Protein AF-A0A9W8S3S6-F1 (afdb_monomer_lite)

Foldseek 3Di:
DLVDDPPQDPDDPSNVVSVVVSLVVLVVVLVVLLVCLVVDPDLVSLVVSLVSCLVNVLSDQDPVVLVSSVVSLVVCCVRVVPPCVVVNVVSVVSNVVVD

pLDDT: mean 75.8, std 9.25, range [45.88, 86.5]

Secondary structure (DSSP, 8-state):
--S--TTS--SSHHHHHHHHHHHHHHHHHHHHHHHHHHH---HHHHHHHHHHHHHHGGG---HHHHHHHHHHHHHHHHHH----HHHHHHHHHHHHTT-

Organism: NCBI:txid1237075

Radius of gyration: 14.69 Å; chains: 1; bounding box: 30×27×39 Å

Sequence (99 aa):
MLVHDPRMPKVGAQYLESQKKTKEQILYYLRMLCGLACASPVPPARGVTCLAVSLFGAWITSRAEQDAVTDVLQKVDQEDAWTTSRMQQDLKAQWNDHD

Structure (mmCIF, N/CA/C/O backbone):
data_AF-A0A9W8S3S6-F1
#
_entry.id   AF-A0A9W8S3S6-F1
#
loop_
_atom_site.group_PDB
_atom_site.id
_atom_site.type_symbol
_atom_site.label_atom_id
_atom_site.label_alt_id
_atom_site.label_comp_id
_atom_site.label_asym_id
_atom_site.label_entity_id
_atom_site.label_seq_id
_atom_site.pdbx_PDB_ins_code
_atom_site.Cartn_x
_atom_site.Cartn_y
_atom_site.Cartn_z
_atom_site.occupancy
_atom_site.B_iso_or_equiv
_atom_site.auth_seq_id
_atom_site.auth_comp_id
_atom_site.auth_asym_id
_atom_site.auth_atom_id
_atom_site.pdbx_PDB_model_num
ATOM 1 N N . MET A 1 1 ? 5.981 12.102 11.456 1.00 45.88 1 MET A N 1
ATOM 2 C CA . MET A 1 1 ? 5.734 12.793 12.743 1.00 45.88 1 MET A CA 1
ATOM 3 C C . MET A 1 1 ? 4.243 13.123 12.956 1.00 45.88 1 MET A C 1
ATOM 5 O O . MET A 1 1 ? 3.935 14.097 13.618 1.00 45.88 1 MET A O 1
ATOM 9 N N . LEU A 1 2 ? 3.323 12.311 12.409 1.00 54.94 2 LEU A N 1
ATOM 10 C CA . LEU A 1 2 ? 1.859 12.414 12.598 1.00 54.94 2 LEU A CA 1
ATOM 11 C C . LEU A 1 2 ? 1.320 11.299 13.512 1.00 54.94 2 LEU A C 1
ATOM 13 O O . LEU A 1 2 ? 0.372 11.502 14.252 1.00 54.94 2 LEU A O 1
ATOM 17 N N . VAL A 1 3 ? 1.971 10.131 13.492 1.00 56.19 3 VAL A N 1
ATOM 18 C CA . VAL A 1 3 ? 1.621 8.954 14.310 1.00 56.19 3 VAL A CA 1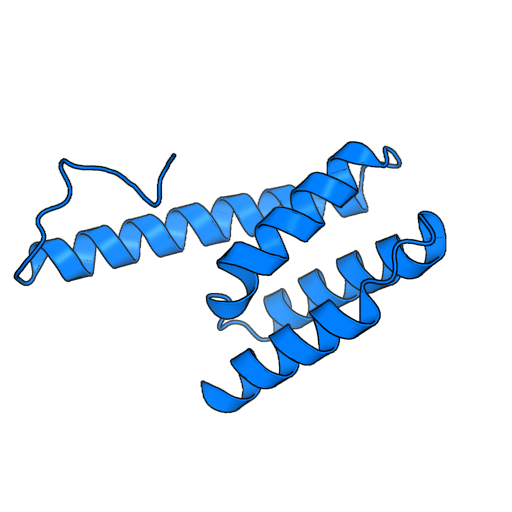
ATOM 19 C C . VAL A 1 3 ? 2.018 9.119 15.780 1.00 56.19 3 VAL A C 1
ATOM 21 O O . VAL A 1 3 ? 1.423 8.514 16.662 1.00 56.19 3 VAL A O 1
ATOM 24 N N . HIS A 1 4 ? 3.041 9.929 16.053 1.00 55.88 4 HIS A N 1
ATOM 25 C CA . HIS A 1 4 ? 3.546 10.161 17.401 1.00 55.88 4 HIS A CA 1
ATOM 26 C C . HIS A 1 4 ? 3.322 11.623 17.788 1.00 55.88 4 HIS A C 1
ATOM 28 O O . HIS A 1 4 ? 4.261 12.417 17.804 1.00 55.88 4 HIS A O 1
ATOM 34 N N . ASP A 1 5 ? 2.062 11.986 18.036 1.00 57.00 5 ASP A N 1
ATOM 35 C CA . ASP A 1 5 ? 1.712 13.262 18.656 1.00 57.00 5 ASP A CA 1
ATOM 36 C C . ASP A 1 5 ? 1.447 13.037 20.161 1.00 57.00 5 ASP A C 1
ATOM 38 O O . ASP A 1 5 ? 0.441 12.427 20.537 1.00 57.00 5 ASP A O 1
ATOM 42 N N . PRO A 1 6 ? 2.338 13.504 21.056 1.00 61.28 6 PRO A N 1
ATOM 43 C CA . PRO A 1 6 ? 2.193 13.318 22.499 1.00 61.28 6 PRO A CA 1
ATOM 44 C C . PRO A 1 6 ? 1.013 14.097 23.105 1.00 61.28 6 PRO A C 1
ATOM 46 O O . PRO A 1 6 ? 0.684 13.868 24.270 1.00 61.28 6 PRO A O 1
ATOM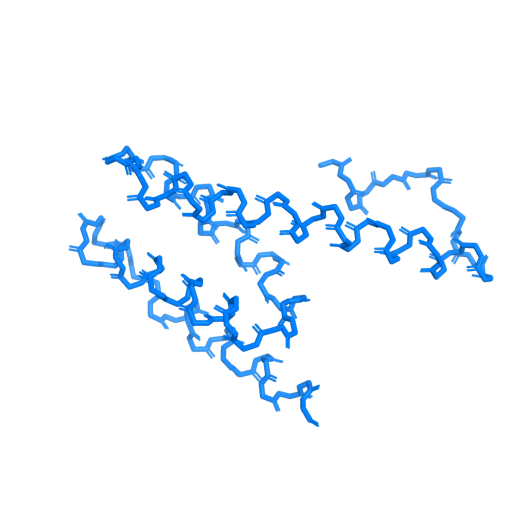 49 N N . ARG A 1 7 ? 0.377 15.000 22.346 1.00 64.75 7 ARG A N 1
ATOM 50 C CA . ARG A 1 7 ? -0.823 15.749 22.748 1.00 64.75 7 ARG A CA 1
ATOM 51 C C . ARG A 1 7 ? -2.119 15.019 22.401 1.00 64.75 7 ARG A C 1
ATOM 53 O O . ARG A 1 7 ? -3.188 15.503 22.772 1.00 64.75 7 ARG A O 1
ATOM 60 N N . MET A 1 8 ? -2.052 13.870 21.721 1.00 59.81 8 MET A N 1
ATOM 61 C CA . MET A 1 8 ? -3.244 13.077 21.436 1.00 59.81 8 MET A CA 1
ATOM 62 C C . MET A 1 8 ? -3.870 12.557 22.740 1.00 59.81 8 MET A C 1
ATOM 64 O O . MET A 1 8 ? -3.177 11.918 23.543 1.00 59.81 8 MET A O 1
ATOM 68 N N . PRO A 1 9 ? -5.174 12.803 22.971 1.00 60.69 9 PRO A N 1
ATOM 69 C CA . PRO A 1 9 ? -5.877 12.260 24.126 1.00 60.69 9 PRO A CA 1
ATOM 70 C C . PRO A 1 9 ? -5.846 10.736 24.037 1.00 60.69 9 PRO A C 1
ATOM 72 O O . PRO A 1 9 ? -6.286 10.184 23.044 1.00 60.69 9 PRO A O 1
ATOM 75 N N . LYS A 1 10 ? -5.302 10.049 25.045 1.00 63.81 10 LYS A N 1
ATOM 76 C CA . LYS A 1 10 ? -5.005 8.602 24.975 1.00 63.81 10 LYS A CA 1
ATOM 77 C C . LYS A 1 10 ? -6.202 7.696 25.295 1.00 63.81 10 LYS A C 1
ATOM 79 O O . LYS A 1 10 ? -6.070 6.479 25.229 1.00 63.81 10 LYS A O 1
ATOM 84 N N . VAL A 1 11 ? -7.339 8.271 25.699 1.00 60.75 11 VAL A N 1
ATOM 85 C CA . VAL A 1 11 ? -8.517 7.537 26.190 1.00 60.75 11 VAL A CA 1
ATOM 86 C C . VAL A 1 11 ? -9.800 8.319 25.872 1.00 60.75 11 VAL A C 1
ATOM 88 O O . VAL A 1 11 ? -9.817 9.544 25.976 1.00 60.75 11 VAL A O 1
ATOM 91 N N . GLY A 1 12 ? -10.883 7.617 25.520 1.00 71.31 12 GLY A N 1
ATOM 92 C CA . GLY A 1 12 ? -12.225 8.190 25.317 1.00 71.31 12 GLY A CA 1
ATOM 93 C C . GLY A 1 12 ? -12.596 8.475 23.855 1.00 71.31 12 GLY A C 1
ATOM 94 O O . GLY A 1 12 ? -11.819 8.225 22.939 1.00 71.31 12 GLY A O 1
ATOM 95 N N . ALA A 1 13 ? -13.802 9.006 23.618 1.00 68.44 13 ALA A N 1
ATOM 96 C CA . ALA A 1 13 ? -14.327 9.252 22.265 1.00 68.44 13 ALA A CA 1
ATOM 97 C C . ALA A 1 13 ? -13.429 10.182 21.421 1.00 68.44 13 ALA A C 1
ATOM 99 O O . ALA A 1 13 ? -13.237 9.952 20.230 1.00 68.44 13 ALA A O 1
ATOM 100 N N . GLN A 1 14 ? -12.790 11.168 22.058 1.00 66.38 14 GLN A N 1
ATOM 101 C CA . GLN A 1 14 ? -11.859 12.093 21.401 1.00 66.38 14 GLN A CA 1
ATOM 102 C C . GLN A 1 14 ? -10.580 11.402 20.891 1.00 66.38 14 GLN A C 1
ATOM 104 O O . GLN A 1 14 ? -9.996 11.852 19.904 1.00 66.38 14 GLN A O 1
ATOM 109 N N . TYR A 1 15 ? -10.156 10.293 21.513 1.00 69.38 15 TYR A N 1
ATOM 110 C CA . TYR A 1 15 ? -9.040 9.479 21.018 1.00 69.38 15 TYR A CA 1
ATOM 111 C C . TYR A 1 15 ? -9.398 8.805 19.694 1.00 69.38 15 TYR A C 1
ATOM 113 O O . TYR A 1 15 ? -8.622 8.863 18.744 1.00 69.38 15 TYR A O 1
ATOM 121 N N . LEU A 1 16 ? -10.595 8.215 19.611 1.00 73.00 16 LEU A N 1
ATOM 122 C CA . LEU A 1 16 ? -11.077 7.550 18.399 1.00 73.00 16 LEU A CA 1
ATOM 123 C C . LEU A 1 16 ? -11.224 8.541 17.239 1.00 73.00 16 LEU A C 1
ATOM 125 O O . LEU A 1 16 ? -10.816 8.243 16.117 1.00 73.00 16 LEU A O 1
ATOM 129 N N . GLU A 1 17 ? -11.736 9.744 17.505 1.00 76.38 17 GLU A N 1
ATOM 130 C CA . GLU A 1 17 ? -11.832 10.798 16.489 1.00 76.38 17 GLU A CA 1
ATOM 131 C C . GLU A 1 17 ? -10.459 11.305 16.031 1.00 76.38 17 GLU A C 1
ATOM 133 O O . GLU A 1 17 ? -10.241 11.519 14.837 1.00 76.38 17 GLU A O 1
ATOM 138 N N . SER A 1 18 ? -9.511 11.473 16.957 1.00 72.75 18 SER A N 1
ATOM 139 C CA . SER A 1 18 ? -8.144 11.891 16.631 1.00 72.75 18 SER A CA 1
ATOM 140 C C . SER A 1 18 ? -7.397 10.823 15.822 1.00 72.75 18 SER A C 1
ATOM 142 O O . SER A 1 18 ? -6.760 11.144 14.817 1.00 72.75 18 SER A O 1
ATOM 144 N N . GLN A 1 19 ? -7.555 9.548 16.185 1.00 74.69 19 GLN A N 1
ATOM 145 C CA . GLN A 1 19 ? -7.049 8.400 15.429 1.00 74.69 19 GLN A CA 1
ATOM 146 C C . GLN A 1 19 ? -7.644 8.357 14.018 1.00 74.69 19 GLN A C 1
ATOM 148 O O . GLN A 1 19 ? -6.909 8.189 13.045 1.00 74.69 19 GLN A O 1
ATOM 153 N N . LYS A 1 20 ? -8.958 8.579 13.882 1.00 79.69 20 LYS A N 1
ATOM 154 C CA . LYS A 1 20 ? -9.628 8.610 12.577 1.00 79.69 20 LYS A CA 1
ATOM 155 C C . LYS A 1 20 ? -9.083 9.729 11.685 1.00 79.69 20 LYS A C 1
ATOM 157 O O . LYS A 1 20 ? -8.698 9.452 10.554 1.00 79.69 20 LYS A O 1
ATOM 162 N N . LYS A 1 21 ? -8.959 10.955 12.207 1.00 81.19 21 LYS A N 1
ATOM 163 C CA . LYS A 1 21 ? -8.369 12.088 11.465 1.00 81.19 21 LYS A CA 1
ATOM 164 C C . LYS A 1 21 ? -6.927 11.813 11.042 1.00 81.19 21 LYS A C 1
ATOM 166 O O . LYS A 1 21 ? -6.535 12.124 9.921 1.00 81.19 21 LYS A O 1
ATOM 171 N N . THR A 1 22 ? -6.147 11.197 11.924 1.00 80.94 22 THR A N 1
ATOM 172 C CA . THR A 1 22 ? -4.750 10.841 11.646 1.00 80.94 22 THR A CA 1
ATOM 173 C C . THR A 1 22 ? -4.660 9.786 10.547 1.00 80.94 22 THR A C 1
ATOM 175 O O . THR A 1 22 ? -3.869 9.933 9.615 1.00 80.94 22 THR A O 1
ATOM 178 N N . LYS A 1 23 ? -5.520 8.760 10.602 1.00 81.44 23 LYS A N 1
ATOM 179 C CA . LYS A 1 23 ? -5.648 7.749 9.547 1.00 81.44 23 LYS A CA 1
ATOM 180 C C . LYS A 1 23 ? -6.018 8.390 8.208 1.00 81.44 23 LYS A C 1
ATOM 182 O O . LYS A 1 23 ? -5.363 8.110 7.211 1.00 81.44 23 LYS A O 1
ATOM 187 N N . GLU A 1 24 ? -7.012 9.276 8.182 1.00 84.31 24 GLU A N 1
ATOM 188 C CA . GLU A 1 24 ? -7.438 9.988 6.968 1.00 84.31 24 GLU A CA 1
ATOM 189 C C . GLU A 1 24 ? -6.299 10.818 6.356 1.00 84.31 24 GLU A C 1
ATOM 191 O O . GLU A 1 24 ? -6.053 10.741 5.152 1.00 84.31 24 GLU A O 1
ATOM 196 N N . GLN A 1 25 ? -5.549 11.556 7.180 1.00 84.38 25 GLN A N 1
ATOM 197 C CA . GLN A 1 25 ? -4.390 12.325 6.721 1.00 84.38 25 GLN A CA 1
ATOM 198 C C . GLN A 1 25 ? -3.281 11.427 6.168 1.00 84.38 25 GLN A C 1
ATOM 200 O O . GLN A 1 25 ? -2.699 11.730 5.128 1.00 84.38 25 GLN A O 1
ATOM 205 N N . ILE A 1 26 ? -2.992 10.311 6.835 1.00 84.94 26 ILE A N 1
ATOM 206 C CA . ILE A 1 26 ? -1.969 9.363 6.388 1.00 84.94 26 ILE A CA 1
ATOM 207 C C . ILE A 1 26 ? -2.359 8.724 5.057 1.00 84.94 26 ILE A C 1
ATOM 209 O O . ILE A 1 26 ? -1.527 8.673 4.153 1.00 84.94 26 ILE A O 1
ATOM 213 N N . LEU A 1 27 ? -3.620 8.319 4.892 1.00 84.81 27 LEU A N 1
ATOM 214 C CA . LEU A 1 27 ? -4.120 7.793 3.620 1.00 84.81 27 LEU A CA 1
ATOM 215 C C . LEU A 1 27 ? -4.044 8.842 2.503 1.00 84.81 27 LEU A C 1
ATOM 217 O O . LEU A 1 27 ? -3.652 8.517 1.383 1.00 84.81 27 LEU A O 1
ATOM 221 N N . TYR A 1 28 ? -4.339 10.110 2.802 1.00 86.50 28 TYR A N 1
ATOM 222 C CA . TYR A 1 28 ? -4.177 11.203 1.842 1.00 86.50 28 TYR A CA 1
ATOM 223 C C . TYR A 1 28 ? -2.721 11.352 1.367 1.00 86.50 28 TYR A C 1
ATOM 225 O O . TYR A 1 28 ? -2.465 11.395 0.161 1.00 86.50 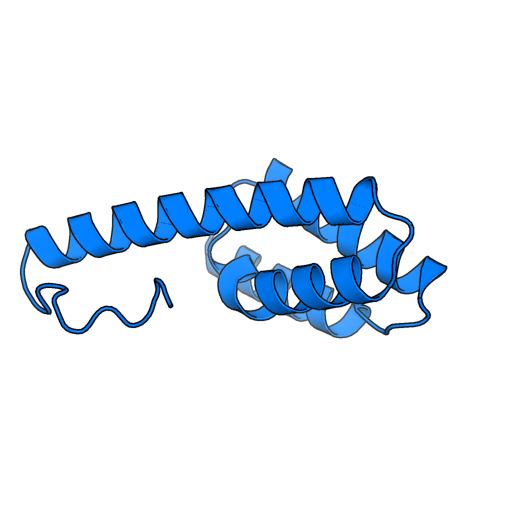28 TYR A O 1
ATOM 233 N N . TYR A 1 29 ? -1.753 11.368 2.290 1.00 85.00 29 TYR A N 1
ATOM 234 C CA . TYR A 1 29 ? -0.334 11.430 1.925 1.00 85.00 29 TYR A CA 1
ATOM 235 C C . TYR A 1 29 ? 0.129 10.186 1.170 1.00 85.00 29 TYR A C 1
ATOM 237 O O . TYR A 1 29 ? 0.910 10.304 0.229 1.00 85.00 29 TYR A O 1
ATOM 245 N N . LEU A 1 30 ? -0.372 9.006 1.534 1.00 84.44 30 LEU A N 1
ATOM 246 C CA . LEU A 1 30 ? -0.022 7.759 0.865 1.00 84.44 30 LEU A CA 1
ATOM 247 C C . LEU A 1 30 ? -0.449 7.773 -0.607 1.00 84.44 30 LEU A C 1
ATOM 249 O O . LEU A 1 30 ? 0.353 7.438 -1.476 1.00 84.44 30 LEU A O 1
ATOM 253 N N . ARG A 1 31 ? -1.666 8.249 -0.904 1.00 84.44 31 ARG A N 1
ATOM 254 C CA . ARG A 1 31 ? -2.150 8.433 -2.285 1.00 84.44 31 ARG A CA 1
ATOM 255 C C . ARG A 1 31 ? -1.285 9.419 -3.064 1.00 84.44 31 ARG A C 1
ATOM 257 O O . ARG A 1 31 ? -0.947 9.163 -4.217 1.00 84.44 31 ARG A O 1
ATOM 264 N N . MET A 1 32 ? -0.896 10.523 -2.428 1.00 84.88 32 MET A N 1
ATOM 265 C CA . MET A 1 32 ? -0.022 11.521 -3.045 1.00 84.88 32 MET A CA 1
ATOM 266 C C . MET A 1 32 ? 1.356 10.936 -3.378 1.00 84.88 32 MET A C 1
ATOM 268 O O . MET A 1 32 ? 1.849 11.143 -4.483 1.00 84.88 32 MET A O 1
ATOM 272 N N . LEU A 1 33 ? 1.947 10.168 -2.457 1.00 83.00 33 LEU A N 1
ATOM 273 C CA . LEU A 1 33 ? 3.224 9.482 -2.664 1.00 83.00 33 LEU A CA 1
ATOM 274 C C . LEU A 1 33 ? 3.136 8.437 -3.780 1.00 83.00 33 LEU A C 1
ATOM 276 O O . LEU A 1 33 ? 4.017 8.400 -4.630 1.00 83.00 33 LEU A O 1
ATOM 280 N N . CYS A 1 34 ? 2.050 7.661 -3.844 1.00 81.06 34 CYS A N 1
ATOM 281 C CA . CYS A 1 34 ? 1.812 6.715 -4.937 1.00 81.06 34 CYS A CA 1
ATOM 282 C C . CYS A 1 34 ? 1.759 7.425 -6.297 1.00 81.06 34 CYS A C 1
ATOM 284 O O . CYS A 1 34 ? 2.451 7.021 -7.230 1.00 81.06 34 CYS A O 1
ATOM 286 N N . GLY A 1 35 ? 1.022 8.537 -6.394 1.00 81.81 35 GLY A N 1
ATOM 287 C CA . GLY A 1 35 ? 0.987 9.355 -7.610 1.00 81.81 35 GLY A CA 1
ATOM 288 C C . GLY A 1 35 ? 2.363 9.916 -7.988 1.00 81.81 35 GLY A C 1
ATOM 289 O O . GLY A 1 35 ? 2.753 9.881 -9.156 1.00 81.81 35 GLY A O 1
ATOM 290 N N . LEU A 1 36 ? 3.135 10.374 -6.998 1.00 81.81 36 LEU A N 1
ATOM 291 C CA . LEU A 1 36 ? 4.501 10.864 -7.196 1.00 81.81 36 LEU A CA 1
ATOM 292 C C . LEU A 1 36 ? 5.455 9.760 -7.662 1.00 81.81 36 LEU A C 1
ATOM 294 O O . LEU A 1 36 ? 6.262 10.003 -8.553 1.00 81.81 36 LEU A O 1
ATOM 298 N N . ALA A 1 37 ? 5.358 8.556 -7.099 1.00 76.88 37 ALA A N 1
ATOM 299 C CA . ALA A 1 37 ? 6.164 7.407 -7.502 1.00 76.88 37 ALA A CA 1
ATOM 300 C C . ALA A 1 37 ? 5.841 6.940 -8.928 1.00 76.88 37 ALA A C 1
ATOM 302 O O . ALA A 1 37 ? 6.757 6.569 -9.660 1.00 76.88 37 ALA A O 1
ATOM 303 N N . CYS A 1 38 ? 4.572 7.008 -9.349 1.00 74.94 38 CYS A N 1
ATOM 304 C CA . CYS A 1 38 ? 4.172 6.715 -10.728 1.00 74.94 38 CYS A CA 1
ATOM 305 C C . CYS A 1 38 ? 4.728 7.730 -11.734 1.00 74.94 38 CYS A C 1
ATOM 307 O O . CYS A 1 38 ? 5.117 7.338 -12.836 1.00 74.94 38 CYS A O 1
ATOM 309 N N . ALA A 1 39 ? 4.720 9.018 -11.373 1.00 78.62 39 ALA A N 1
ATOM 310 C CA . ALA A 1 39 ? 5.117 10.113 -12.255 1.00 78.62 39 ALA A CA 1
ATOM 311 C C . ALA A 1 39 ? 6.633 10.370 -12.264 1.00 78.62 39 ALA A C 1
ATOM 313 O O . ALA A 1 39 ? 7.167 10.874 -13.251 1.00 78.62 39 ALA A O 1
ATOM 314 N N . SER A 1 40 ? 7.328 10.050 -11.171 1.00 70.38 40 SER A N 1
ATOM 315 C CA . SER A 1 40 ? 8.751 10.331 -11.014 1.00 70.38 40 SER A CA 1
ATOM 316 C C . SER A 1 40 ? 9.614 9.129 -11.424 1.00 70.38 40 SER A C 1
ATOM 318 O O . SER A 1 40 ? 9.445 8.034 -10.880 1.00 70.38 40 SER A O 1
ATOM 320 N N . PRO A 1 41 ? 10.600 9.316 -12.319 1.00 66.38 41 PRO A N 1
ATOM 321 C CA . PRO A 1 41 ? 11.598 8.297 -12.645 1.00 66.38 41 PRO A CA 1
ATOM 322 C C . PRO A 1 41 ? 12.731 8.221 -11.603 1.00 66.38 41 PRO A C 1
ATOM 324 O O . PRO A 1 41 ? 13.763 7.612 -11.856 1.00 66.38 41 PRO A O 1
ATOM 327 N N . VAL A 1 42 ? 12.593 8.898 -10.456 1.00 71.44 42 VAL A N 1
ATOM 328 C CA . VAL A 1 42 ? 13.674 9.084 -9.483 1.00 71.44 42 VAL A CA 1
ATOM 329 C C . VAL A 1 42 ? 13.601 8.008 -8.379 1.00 71.44 42 VAL A C 1
ATOM 331 O O . VAL A 1 42 ? 12.648 8.022 -7.590 1.00 71.44 42 VAL A O 1
ATOM 334 N N . PRO A 1 43 ? 14.616 7.129 -8.240 1.00 69.94 43 PRO A N 1
ATOM 335 C CA . PRO A 1 43 ? 14.607 6.006 -7.292 1.00 69.94 43 PRO A CA 1
ATOM 336 C C . PRO A 1 43 ? 14.302 6.358 -5.820 1.00 69.94 43 PRO A C 1
ATOM 338 O O . PRO A 1 43 ? 13.505 5.660 -5.191 1.00 69.94 43 PRO A O 1
ATOM 341 N N . PRO A 1 44 ? 14.830 7.448 -5.219 1.00 75.12 44 PRO A N 1
ATOM 342 C CA . PRO A 1 44 ? 14.504 7.777 -3.828 1.00 75.12 44 PRO A CA 1
ATOM 343 C C . PRO A 1 44 ? 13.031 8.148 -3.596 1.00 75.12 44 PRO A C 1
ATOM 345 O O . PRO A 1 44 ? 12.513 7.886 -2.511 1.00 75.12 44 PRO A O 1
ATOM 348 N N . ALA A 1 45 ? 12.321 8.695 -4.592 1.00 73.12 45 ALA A N 1
ATOM 349 C CA . ALA A 1 45 ? 10.883 8.962 -4.464 1.00 73.12 45 ALA A CA 1
ATOM 350 C C . ALA A 1 45 ? 10.082 7.652 -4.351 1.00 73.12 45 ALA A C 1
ATOM 352 O O . ALA A 1 45 ? 9.135 7.544 -3.564 1.00 73.12 45 ALA A O 1
ATOM 353 N N . ARG A 1 46 ? 10.515 6.626 -5.087 1.00 73.50 46 ARG A N 1
ATOM 354 C CA . ARG A 1 46 ? 9.947 5.276 -5.048 1.00 73.50 46 ARG A CA 1
ATOM 355 C C . ARG A 1 46 ? 10.283 4.558 -3.749 1.00 73.50 46 ARG A C 1
ATOM 357 O O . ARG A 1 46 ? 9.388 3.992 -3.129 1.00 73.50 46 ARG A O 1
ATOM 364 N N . GLY A 1 47 ? 11.521 4.681 -3.269 1.00 77.62 47 GLY A N 1
ATOM 365 C CA . GLY A 1 47 ? 11.941 4.144 -1.971 1.00 77.62 47 GLY A CA 1
ATOM 366 C C . GLY A 1 47 ? 11.123 4.699 -0.798 1.00 77.62 47 GLY A C 1
ATOM 367 O O . GLY A 1 47 ? 10.638 3.935 0.035 1.00 77.62 47 GLY A O 1
ATOM 368 N N . VAL A 1 48 ? 10.891 6.017 -0.758 1.00 81.50 48 VAL A N 1
ATOM 369 C CA . VAL A 1 48 ? 10.047 6.652 0.275 1.00 81.50 48 VAL A CA 1
ATOM 370 C C . VAL A 1 48 ? 8.597 6.174 0.189 1.00 81.50 48 VAL A C 1
ATOM 372 O O . VAL A 1 48 ? 7.968 5.930 1.218 1.00 81.50 48 VAL A O 1
ATOM 375 N N . THR A 1 49 ? 8.075 5.993 -1.023 1.00 82.62 49 THR A N 1
ATOM 376 C CA . THR A 1 49 ? 6.719 5.472 -1.236 1.00 82.62 49 THR A CA 1
ATOM 377 C C . THR A 1 49 ? 6.603 4.027 -0.760 1.00 82.62 49 THR A C 1
ATOM 379 O O . THR A 1 49 ? 5.669 3.699 -0.036 1.00 82.62 49 THR A O 1
ATOM 382 N N . CYS A 1 50 ? 7.593 3.186 -1.064 1.00 79.31 50 CYS A N 1
ATOM 383 C CA . CYS A 1 50 ? 7.671 1.813 -0.575 1.00 79.31 50 CYS A CA 1
ATOM 384 C C . CYS A 1 50 ? 7.695 1.774 0.963 1.00 79.31 50 CYS A C 1
ATOM 386 O O . CYS A 1 50 ? 6.918 1.057 1.580 1.00 79.31 50 CYS A O 1
ATOM 388 N N . LEU A 1 51 ? 8.509 2.613 1.610 1.00 82.31 51 LEU A N 1
ATOM 389 C CA . LEU A 1 51 ? 8.528 2.713 3.074 1.00 82.31 51 LEU A CA 1
ATOM 390 C C . LEU A 1 51 ? 7.175 3.150 3.652 1.00 82.31 51 LEU A C 1
ATOM 392 O O . LEU A 1 51 ? 6.704 2.568 4.629 1.00 82.31 51 LEU A O 1
ATOM 396 N N . ALA A 1 52 ? 6.536 4.156 3.053 1.00 85.25 52 ALA A N 1
ATOM 397 C CA . ALA A 1 52 ? 5.230 4.635 3.495 1.00 85.25 52 ALA A CA 1
ATOM 398 C C . ALA A 1 52 ? 4.154 3.548 3.363 1.00 85.25 52 ALA A C 1
ATOM 400 O O . ALA A 1 52 ? 3.351 3.362 4.277 1.00 85.25 52 ALA A O 1
ATOM 401 N N . VAL A 1 53 ? 4.171 2.793 2.264 1.00 84.50 53 VAL A N 1
ATOM 402 C CA . VAL A 1 53 ? 3.254 1.676 2.046 1.00 84.50 53 VAL A CA 1
ATOM 403 C C . VAL A 1 53 ? 3.540 0.527 3.022 1.00 84.50 53 VAL A C 1
ATOM 405 O O . VAL A 1 53 ? 2.592 -0.071 3.515 1.00 84.50 53 VAL A O 1
ATOM 408 N N . SER A 1 54 ? 4.790 0.242 3.394 1.00 82.56 54 SER A N 1
ATOM 409 C CA . SER A 1 54 ? 5.071 -0.809 4.391 1.00 82.56 54 SER A CA 1
ATOM 410 C C . SER A 1 54 ? 4.510 -0.464 5.767 1.00 82.56 54 SER A C 1
ATOM 412 O O . SER A 1 54 ? 4.076 -1.344 6.501 1.00 82.56 54 SER A O 1
ATOM 414 N N . LEU A 1 55 ? 4.530 0.821 6.130 1.00 81.56 55 LEU A N 1
ATOM 415 C CA . LEU A 1 55 ? 4.075 1.292 7.439 1.00 81.56 55 LEU A CA 1
ATOM 416 C C . LEU A 1 55 ? 2.557 1.478 7.509 1.00 81.56 55 LEU A C 1
ATOM 418 O O . LEU A 1 55 ? 1.958 1.236 8.553 1.00 81.56 55 LEU A O 1
ATOM 422 N N . PHE A 1 56 ? 1.944 1.945 6.421 1.00 83.06 56 PHE A N 1
ATOM 423 C CA . PHE A 1 56 ? 0.550 2.401 6.418 1.00 83.06 56 PHE A CA 1
ATOM 424 C C . PHE A 1 56 ? -0.334 1.702 5.388 1.00 83.06 56 PHE A C 1
ATOM 426 O O . PHE A 1 56 ? -1.537 1.951 5.354 1.00 83.06 56 PHE A O 1
ATOM 433 N N . GLY A 1 57 ? 0.220 0.819 4.559 1.00 81.06 57 GLY A N 1
ATOM 434 C CA . GLY A 1 57 ? -0.530 0.096 3.534 1.00 81.06 57 GLY A CA 1
ATOM 435 C C . GLY A 1 57 ? -1.631 -0.779 4.127 1.00 81.06 57 GLY A C 1
ATOM 436 O O . GLY A 1 57 ? -2.712 -0.857 3.555 1.00 81.06 57 GLY A O 1
ATOM 437 N N . ALA A 1 58 ? -1.427 -1.318 5.332 1.00 82.81 58 ALA A N 1
ATOM 438 C CA . ALA A 1 58 ? -2.438 -2.056 6.095 1.00 82.81 58 ALA A CA 1
ATOM 439 C C . ALA A 1 58 ? -3.729 -1.257 6.347 1.00 82.81 58 ALA A C 1
ATOM 441 O O . ALA A 1 58 ? -4.809 -1.816 6.500 1.00 82.81 58 ALA A O 1
ATOM 442 N N . TRP A 1 59 ? -3.638 0.074 6.405 1.00 83.12 59 TRP A N 1
ATOM 443 C CA . TRP A 1 59 ? -4.776 0.936 6.723 1.00 83.12 59 TRP A CA 1
ATOM 444 C C . TRP A 1 59 ? -5.682 1.216 5.522 1.00 83.12 59 TRP A C 1
ATOM 446 O O . TRP A 1 59 ? -6.743 1.827 5.704 1.00 83.12 59 TRP A O 1
ATOM 456 N N . ILE A 1 60 ? -5.275 0.786 4.325 1.00 83.19 60 ILE A N 1
ATOM 457 C CA . ILE A 1 60 ? -6.031 0.923 3.084 1.00 83.19 60 ILE A CA 1
ATOM 458 C C . ILE A 1 60 ? -7.161 -0.106 3.059 1.00 83.19 60 ILE A C 1
ATOM 460 O O . ILE A 1 60 ? -6.934 -1.304 2.921 1.00 83.19 60 ILE A O 1
ATOM 464 N N . THR A 1 61 ? -8.394 0.383 3.125 1.00 81.00 61 THR A N 1
ATOM 465 C CA . THR A 1 61 ? -9.608 -0.445 3.065 1.00 81.00 61 THR A CA 1
ATOM 466 C C . THR A 1 61 ? -10.288 -0.431 1.695 1.00 81.00 61 THR A C 1
ATOM 468 O O . THR A 1 61 ? -11.168 -1.240 1.436 1.00 81.00 61 THR A O 1
ATOM 471 N N . SER A 1 62 ? -9.921 0.497 0.805 1.00 84.00 62 SER A N 1
ATOM 472 C CA . SER A 1 62 ? -10.503 0.588 -0.538 1.00 84.00 62 SER A CA 1
ATOM 473 C C . SER A 1 62 ? -9.765 -0.328 -1.506 1.00 84.00 62 SER A C 1
ATOM 475 O O . SER A 1 62 ? -8.567 -0.147 -1.726 1.00 84.00 62 SER A O 1
ATOM 477 N N . ARG A 1 63 ? -10.482 -1.254 -2.151 1.00 81.56 63 ARG A N 1
ATOM 478 C CA . ARG A 1 63 ? -9.898 -2.178 -3.135 1.00 81.56 63 ARG A CA 1
ATOM 479 C C . ARG A 1 63 ? -9.189 -1.451 -4.283 1.00 81.56 63 ARG A C 1
ATOM 481 O O . ARG A 1 63 ? -8.092 -1.832 -4.663 1.00 81.56 63 ARG A O 1
ATOM 488 N N . ALA A 1 64 ? -9.762 -0.343 -4.757 1.00 80.69 64 ALA A N 1
ATOM 489 C CA . ALA A 1 64 ? -9.151 0.474 -5.806 1.00 80.69 64 ALA A CA 1
ATOM 490 C C . ALA A 1 64 ? -7.793 1.069 -5.383 1.00 80.69 64 ALA A C 1
ATOM 492 O O . ALA A 1 64 ? -6.888 1.204 -6.201 1.00 80.69 64 ALA A O 1
ATOM 493 N N . GLU A 1 65 ? -7.629 1.411 -4.101 1.00 81.19 65 GLU A N 1
ATOM 494 C CA . GLU A 1 65 ? -6.353 1.907 -3.573 1.00 81.19 65 GLU A CA 1
ATOM 495 C C . GLU A 1 65 ? -5.348 0.782 -3.339 1.00 81.19 65 GLU A C 1
ATOM 497 O O . GLU A 1 65 ? -4.159 0.976 -3.582 1.00 81.19 65 GLU A O 1
ATOM 502 N N . GLN A 1 66 ? -5.815 -0.393 -2.912 1.00 84.88 66 GLN A N 1
ATOM 503 C CA . GLN A 1 66 ? -4.987 -1.595 -2.791 1.00 84.88 66 GLN A CA 1
ATOM 504 C C . GLN A 1 66 ? -4.387 -1.989 -4.148 1.00 84.88 66 GLN A C 1
ATOM 506 O O . GLN A 1 66 ? -3.188 -2.270 -4.243 1.00 84.88 66 GLN A O 1
ATOM 511 N N . ASP A 1 67 ? -5.199 -1.941 -5.207 1.00 84.00 67 ASP A N 1
ATOM 512 C CA . ASP A 1 67 ? -4.753 -2.212 -6.573 1.00 84.00 67 ASP A CA 1
ATOM 513 C C . ASP A 1 67 ? -3.763 -1.141 -7.060 1.00 84.00 67 ASP A C 1
ATOM 515 O O . ASP A 1 67 ? -2.697 -1.488 -7.567 1.00 84.00 67 ASP A O 1
ATOM 519 N N . ALA A 1 68 ? -4.036 0.149 -6.821 1.00 82.94 68 ALA A N 1
ATOM 520 C CA . ALA A 1 68 ? -3.127 1.238 -7.201 1.00 82.94 68 ALA A CA 1
ATOM 521 C C . ALA A 1 68 ? -1.752 1.135 -6.515 1.00 82.94 68 ALA A C 1
ATOM 523 O O . ALA A 1 68 ? -0.715 1.350 -7.139 1.00 82.94 68 ALA A O 1
ATOM 524 N N . VAL A 1 69 ? -1.727 0.778 -5.230 1.00 83.94 69 VAL A N 1
ATOM 525 C CA . VAL A 1 69 ? -0.481 0.540 -4.489 1.00 83.94 69 VAL A CA 1
ATOM 526 C C . VAL A 1 69 ? 0.263 -0.679 -5.028 1.00 83.94 69 VAL A C 1
ATOM 528 O O . VAL A 1 69 ? 1.486 -0.643 -5.160 1.00 83.94 69 VAL A O 1
ATOM 531 N N . THR A 1 70 ? -0.459 -1.751 -5.356 1.00 83.94 70 THR A N 1
ATOM 532 C CA . THR A 1 70 ? 0.141 -2.963 -5.928 1.00 83.94 70 THR A CA 1
ATOM 533 C C . THR A 1 70 ? 0.786 -2.669 -7.284 1.00 83.94 70 THR A C 1
ATOM 535 O O . THR A 1 70 ? 1.907 -3.114 -7.522 1.00 83.94 70 THR A O 1
ATOM 538 N N . ASP A 1 71 ? 0.132 -1.866 -8.127 1.00 83.44 71 ASP A N 1
ATOM 539 C CA . ASP A 1 71 ? 0.659 -1.431 -9.426 1.00 83.44 71 ASP A CA 1
ATOM 540 C C . ASP A 1 71 ? 1.947 -0.604 -9.274 1.00 83.44 71 ASP A C 1
ATOM 542 O O . ASP A 1 71 ? 2.960 -0.888 -9.917 1.00 83.44 71 ASP A O 1
ATOM 546 N N . VAL A 1 72 ? 1.967 0.347 -8.329 1.00 81.38 72 VAL A N 1
ATOM 547 C CA . VAL A 1 72 ? 3.179 1.114 -7.991 1.00 81.38 72 VAL A CA 1
ATOM 548 C C . VAL A 1 72 ? 4.310 0.179 -7.563 1.00 81.38 72 VAL A C 1
ATOM 550 O O . VAL A 1 72 ? 5.423 0.296 -8.070 1.00 81.38 72 VAL A O 1
ATOM 553 N N . LEU A 1 73 ? 4.050 -0.763 -6.650 1.00 81.00 73 LEU A N 1
ATOM 554 C CA . LEU A 1 73 ? 5.073 -1.695 -6.167 1.00 81.00 73 LEU A CA 1
ATOM 555 C C . LEU A 1 73 ? 5.608 -2.587 -7.292 1.00 81.00 73 LEU A C 1
ATOM 557 O O . LEU A 1 73 ? 6.811 -2.826 -7.350 1.00 81.00 73 LEU A O 1
ATOM 561 N N . GLN A 1 74 ? 4.741 -3.049 -8.195 1.00 81.62 74 GLN A N 1
ATOM 562 C CA . GLN A 1 74 ? 5.138 -3.847 -9.354 1.00 81.62 74 GLN A CA 1
ATOM 563 C C . GLN A 1 74 ? 6.011 -3.040 -10.322 1.00 81.62 74 GLN A C 1
ATOM 565 O O . GLN A 1 74 ? 6.995 -3.561 -10.844 1.00 81.62 74 GLN A O 1
ATOM 570 N N . LYS A 1 75 ? 5.701 -1.757 -10.516 1.00 77.00 75 LYS A N 1
ATOM 571 C CA . LYS A 1 75 ? 6.518 -0.852 -11.327 1.00 77.00 75 LYS A CA 1
ATOM 572 C C . LYS A 1 75 ? 7.905 -0.621 -10.719 1.00 77.00 75 LYS A C 1
ATOM 574 O O . LYS A 1 75 ? 8.898 -0.650 -11.438 1.00 77.00 75 LYS A O 1
ATOM 579 N N . VAL A 1 76 ? 7.987 -0.461 -9.397 1.00 74.62 76 VAL A N 1
ATOM 580 C CA . VAL A 1 76 ? 9.266 -0.344 -8.672 1.00 74.62 76 VAL A CA 1
ATOM 581 C C . VAL A 1 76 ? 10.083 -1.640 -8.756 1.00 74.62 76 VAL A C 1
ATOM 583 O O . VAL A 1 76 ? 11.294 -1.585 -8.947 1.00 74.62 76 VAL A O 1
ATOM 586 N N . ASP A 1 77 ? 9.434 -2.803 -8.664 1.00 76.31 77 ASP A N 1
ATOM 587 C CA . ASP A 1 77 ? 10.089 -4.117 -8.783 1.00 76.31 77 ASP A CA 1
ATOM 588 C C . ASP A 1 77 ? 10.751 -4.297 -10.160 1.00 76.31 77 ASP A C 1
ATOM 590 O O . ASP A 1 77 ? 11.889 -4.757 -10.255 1.00 76.31 77 ASP A O 1
ATOM 594 N N . GLN A 1 78 ? 10.061 -3.868 -11.223 1.00 74.44 78 GLN A N 1
ATOM 595 C CA . GLN A 1 78 ? 10.543 -3.967 -12.603 1.00 74.44 78 GLN A CA 1
ATOM 596 C C . GLN A 1 78 ? 11.634 -2.948 -12.943 1.00 74.44 78 GLN A C 1
ATOM 598 O O . GLN A 1 78 ? 12.559 -3.274 -13.685 1.00 74.44 78 GLN A O 1
ATOM 603 N N . GLU A 1 79 ? 11.521 -1.717 -12.444 1.00 70.56 79 GLU A N 1
ATOM 604 C CA . GLU A 1 79 ? 12.393 -0.617 -12.866 1.00 70.56 79 GLU A CA 1
ATOM 605 C C . GLU A 1 79 ? 13.605 -0.396 -11.945 1.00 70.56 79 GLU A C 1
ATOM 607 O O . GLU A 1 79 ? 14.663 -0.008 -12.433 1.00 70.56 79 GLU A O 1
ATOM 612 N N . ASP A 1 80 ? 13.490 -0.663 -10.640 1.00 63.75 80 ASP A N 1
ATOM 613 C CA . ASP A 1 80 ? 14.547 -0.378 -9.654 1.00 63.75 80 ASP A CA 1
ATOM 614 C C . ASP A 1 80 ? 15.229 -1.645 -9.097 1.00 63.75 80 ASP A C 1
ATOM 616 O O . ASP A 1 80 ? 16.069 -1.547 -8.201 1.00 63.75 80 ASP A O 1
ATOM 620 N N . ALA A 1 81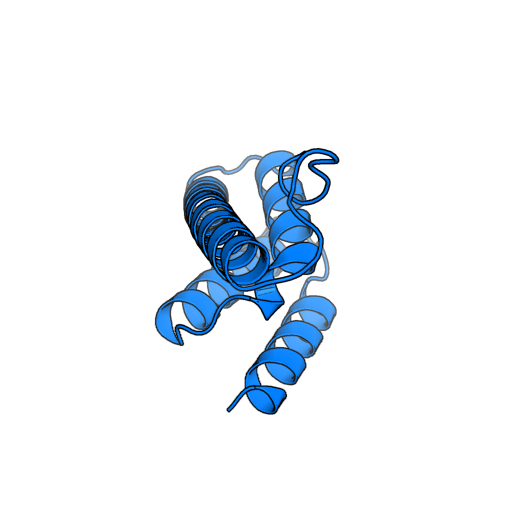 ? 14.874 -2.839 -9.601 1.00 64.94 81 ALA A N 1
ATOM 621 C CA . ALA A 1 81 ? 15.346 -4.148 -9.116 1.00 64.94 81 ALA A CA 1
ATOM 622 C C . ALA A 1 81 ? 15.183 -4.348 -7.592 1.00 64.94 81 ALA A C 1
ATOM 624 O O . ALA A 1 81 ? 15.867 -5.162 -6.964 1.00 64.94 81 ALA A O 1
ATOM 625 N N . TRP A 1 82 ? 14.275 -3.586 -6.981 1.00 67.62 82 TRP A N 1
ATOM 626 C CA . TRP A 1 82 ? 13.982 -3.645 -5.562 1.00 67.62 82 TRP A CA 1
ATOM 627 C C . TRP A 1 82 ? 12.881 -4.671 -5.347 1.00 67.62 82 TRP A C 1
ATOM 629 O O . TRP A 1 82 ? 11.741 -4.418 -5.717 1.00 67.62 82 TRP A O 1
ATOM 639 N N . THR A 1 83 ? 13.205 -5.808 -4.729 1.00 62.53 83 THR A N 1
ATOM 640 C CA . THR A 1 83 ? 12.251 -6.906 -4.528 1.00 62.53 83 THR A CA 1
ATOM 641 C C . THR A 1 83 ? 11.101 -6.484 -3.609 1.00 62.53 83 THR A C 1
ATOM 643 O O . THR A 1 83 ? 11.180 -6.638 -2.386 1.00 62.53 83 THR A O 1
ATOM 646 N N . THR A 1 84 ? 10.015 -5.958 -4.176 1.00 72.38 84 THR A N 1
ATOM 647 C CA . THR A 1 84 ? 8.798 -5.588 -3.431 1.00 72.38 84 THR A CA 1
ATOM 648 C C . THR A 1 84 ? 7.823 -6.759 -3.321 1.00 72.38 84 THR A C 1
ATOM 650 O O . THR A 1 84 ? 6.854 -6.692 -2.568 1.00 72.38 84 THR A O 1
ATOM 653 N N . SER A 1 85 ? 8.112 -7.878 -3.989 1.00 71.50 85 SER A N 1
ATOM 654 C CA . SER A 1 85 ? 7.290 -9.096 -3.996 1.00 71.50 85 SER A CA 1
ATOM 655 C C . SER A 1 85 ? 6.869 -9.572 -2.594 1.00 71.50 85 SER A C 1
ATOM 657 O O . SER A 1 85 ? 5.698 -9.874 -2.365 1.00 71.50 85 SER A O 1
ATOM 659 N N . ARG A 1 86 ? 7.789 -9.587 -1.616 1.00 76.62 86 ARG A N 1
ATOM 660 C CA . ARG A 1 86 ? 7.470 -9.996 -0.232 1.00 76.62 86 ARG A CA 1
ATOM 661 C C . ARG A 1 86 ? 6.536 -9.007 0.466 1.00 76.62 86 ARG A C 1
ATOM 663 O O . ARG A 1 86 ? 5.659 -9.408 1.220 1.00 76.62 86 ARG A O 1
ATOM 670 N N . MET A 1 87 ? 6.715 -7.722 0.190 1.00 77.06 87 MET A N 1
ATOM 671 C CA . MET A 1 87 ? 5.895 -6.652 0.743 1.00 77.06 87 MET A CA 1
ATOM 672 C C . MET A 1 87 ? 4.476 -6.668 0.160 1.00 77.06 87 MET A C 1
ATOM 674 O O . MET A 1 87 ? 3.512 -6.489 0.896 1.00 77.06 87 MET A O 1
ATOM 678 N N . GLN A 1 88 ? 4.328 -6.954 -1.137 1.00 79.00 88 GLN A N 1
ATOM 679 C CA . GLN A 1 88 ? 3.014 -7.143 -1.759 1.00 79.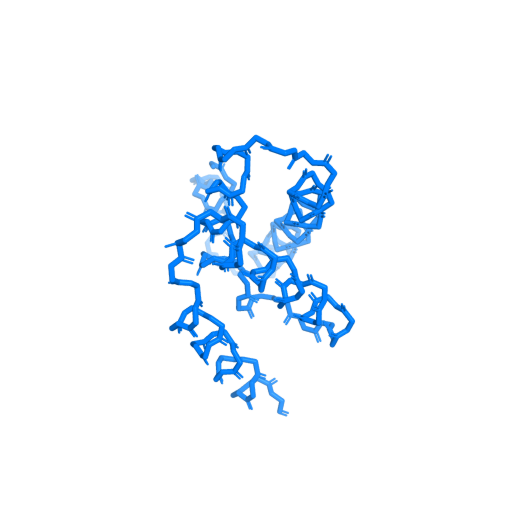00 88 GLN A CA 1
ATOM 680 C C . GLN A 1 88 ? 2.249 -8.317 -1.139 1.00 79.00 88 GLN A C 1
ATOM 682 O O . GLN A 1 88 ? 1.044 -8.218 -0.918 1.00 79.00 88 GLN A O 1
ATOM 687 N N . GLN A 1 89 ? 2.934 -9.433 -0.866 1.00 81.06 89 GLN A N 1
ATOM 688 C CA . GLN A 1 89 ? 2.322 -10.598 -0.223 1.00 81.06 89 GLN A CA 1
ATOM 689 C C . GLN A 1 89 ? 1.860 -10.285 1.200 1.00 81.06 89 GLN A C 1
ATOM 691 O O . GLN A 1 89 ? 0.737 -10.632 1.557 1.00 81.06 89 GLN A O 1
ATOM 696 N N . ASP A 1 90 ? 2.698 -9.601 1.979 1.00 82.19 90 ASP A N 1
ATOM 697 C CA . ASP A 1 90 ? 2.373 -9.213 3.350 1.00 82.19 90 ASP A CA 1
ATOM 698 C C . ASP A 1 90 ? 1.161 -8.270 3.398 1.00 82.19 90 ASP A C 1
ATOM 700 O O . ASP A 1 90 ? 0.211 -8.514 4.136 1.00 82.19 90 ASP A O 1
ATOM 704 N N . LEU A 1 91 ? 1.119 -7.261 2.523 1.00 82.00 91 LEU A N 1
ATOM 705 C CA . LEU A 1 91 ? -0.023 -6.346 2.421 1.00 82.00 91 LEU A CA 1
ATOM 706 C C . LEU A 1 91 ? -1.314 -7.055 2.013 1.00 82.00 91 LEU A C 1
ATOM 708 O O . LEU A 1 91 ? -2.354 -6.821 2.619 1.00 82.00 91 LEU A O 1
ATOM 712 N N . LYS A 1 92 ? -1.254 -7.957 1.026 1.00 81.81 92 LYS A N 1
ATOM 713 C CA . LYS A 1 92 ? -2.422 -8.747 0.610 1.00 81.81 92 LYS A CA 1
ATOM 714 C C . LYS A 1 92 ? -2.938 -9.642 1.735 1.00 81.81 92 LYS A C 1
ATOM 716 O O . LYS A 1 92 ? -4.148 -9.775 1.881 1.00 81.81 92 LYS A O 1
ATOM 721 N N . ALA A 1 93 ? -2.044 -10.237 2.526 1.00 83.50 93 ALA A N 1
ATOM 722 C CA . ALA A 1 93 ? -2.435 -11.021 3.693 1.00 83.50 93 ALA A CA 1
ATOM 723 C C . ALA A 1 93 ? -3.134 -10.145 4.744 1.00 83.50 93 ALA A C 1
ATOM 725 O O . ALA A 1 93 ? -4.206 -10.509 5.216 1.00 83.50 93 ALA A O 1
ATOM 726 N N . GLN A 1 94 ? -2.583 -8.964 5.039 1.00 83.38 94 GLN A N 1
ATOM 727 C CA . GLN A 1 94 ? -3.178 -8.017 5.987 1.00 83.38 94 GLN A CA 1
ATOM 728 C C . GLN A 1 94 ? -4.539 -7.473 5.524 1.00 83.38 94 GLN A C 1
ATOM 730 O O . GLN A 1 94 ? -5.423 -7.256 6.346 1.00 83.38 94 GLN A O 1
ATOM 735 N N . TRP A 1 95 ? -4.735 -7.264 4.219 1.00 84.00 95 TRP A N 1
ATOM 736 C CA . TRP A 1 95 ? -6.023 -6.827 3.674 1.00 84.00 95 TRP A CA 1
ATOM 737 C C . TRP A 1 95 ? -7.089 -7.922 3.698 1.00 84.00 95 TRP A C 1
ATOM 739 O O . TRP A 1 95 ? -8.247 -7.610 3.946 1.00 84.00 95 TRP A O 1
ATOM 749 N N . ASN A 1 96 ? -6.707 -9.183 3.476 1.00 78.44 96 ASN A N 1
ATOM 750 C CA . ASN A 1 96 ? -7.632 -10.319 3.537 1.00 78.44 96 ASN A CA 1
ATOM 751 C C . ASN A 1 96 ? -8.054 -10.687 4.970 1.00 78.44 96 ASN A C 1
ATOM 753 O O . 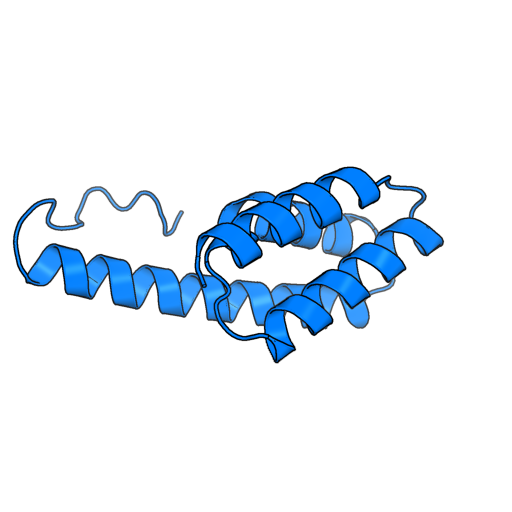ASN A 1 96 ? -9.099 -11.299 5.135 1.00 78.44 96 ASN A O 1
ATOM 757 N N . ASP A 1 97 ? -7.256 -10.351 5.988 1.00 71.31 97 ASP A N 1
ATOM 758 C CA . ASP A 1 97 ? -7.607 -10.558 7.407 1.00 71.31 97 ASP A CA 1
ATOM 759 C C . ASP A 1 97 ? -8.590 -9.490 7.936 1.00 71.31 97 ASP A C 1
ATOM 761 O O . ASP A 1 97 ? -9.156 -9.620 9.018 1.00 71.31 97 ASP A O 1
ATOM 765 N N . HIS A 1 98 ? -8.785 -8.409 7.173 1.00 56.88 98 HIS A N 1
ATOM 766 C CA . HIS A 1 98 ? -9.613 -7.259 7.539 1.00 56.88 98 HIS A CA 1
ATOM 767 C C . HIS A 1 98 ? -11.009 -7.242 6.875 1.00 56.88 98 HIS A C 1
ATOM 769 O O . HIS A 1 98 ? -11.763 -6.300 7.146 1.00 56.88 98 HIS A O 1
ATOM 775 N N . ASP A 1 99 ? -11.324 -8.232 6.027 1.00 47.12 99 ASP A N 1
ATOM 776 C CA . ASP A 1 99 ? -12.621 -8.454 5.346 1.00 47.12 99 ASP A CA 1
ATOM 777 C C . ASP A 1 99 ? -13.483 -9.464 6.129 1.00 47.12 99 ASP A C 1
ATOM 779 O O . ASP A 1 99 ? -14.693 -9.191 6.315 1.00 47.12 99 ASP A O 1
#